Protein AF-A0A520AIM3-F1 (afdb_monomer_lite)

pLDDT: mean 90.01, std 10.65, range [50.16, 97.81]

Sequence (79 aa):
MSVLDLAIFLRIHRSGRGTSAGEVAQTISHWFQCDIDPHEVEQAFPRMADKGWLVRRETGMRATIMGRKHGRSHLRGIV

Foldseek 3Di:
DDPLLLQLLVVQAPPVWADALVRSQVVVCVVVVHHDDSVVSVVVVVVCVVVVQWDADPSHIHGDPVVVVVSCVVCVPVD

Secondary structure (DSSP, 8-state):
--HHHHHHHHHHHHHSS-B-HHHHHHHHHHHHTS---HHHHHHHHHHHHHTTSEEEETTEEEE-HHHHHHHHHH-TT--

Radius of gyration: 11.49 Å; chains: 1; bounding box: 27×23×27 Å

Structure (mmCIF, N/CA/C/O backbone):
data_AF-A0A520AIM3-F1
#
_entry.id   AF-A0A520AIM3-F1
#
loop_
_atom_site.group_PDB
_atom_site.id
_atom_site.type_symbol
_atom_site.label_atom_id
_atom_site.label_alt_id
_atom_site.label_comp_id
_atom_site.label_asym_id
_atom_site.label_entity_id
_atom_site.label_seq_id
_atom_site.pdbx_PDB_ins_code
_atom_site.Cartn_x
_atom_site.Cartn_y
_atom_site.Cartn_z
_atom_site.occupancy
_atom_site.B_iso_or_equiv
_atom_site.auth_seq_id
_atom_site.auth_comp_id
_atom_site.auth_asym_id
_atom_site.auth_atom_id
_atom_site.pdbx_PDB_model_num
ATOM 1 N N . MET A 1 1 ? -2.000 -13.774 -4.374 1.00 71.88 1 MET A N 1
ATOM 2 C CA . MET A 1 1 ? -2.357 -12.461 -3.799 1.00 71.88 1 MET A CA 1
ATOM 3 C C . MET A 1 1 ? -3.535 -12.714 -2.882 1.00 71.88 1 MET A C 1
ATOM 5 O O . MET A 1 1 ? -4.468 -13.359 -3.347 1.00 71.88 1 MET A O 1
ATOM 9 N N . SER A 1 2 ? -3.456 -12.343 -1.602 1.00 88.12 2 SER A N 1
ATOM 10 C CA . SER A 1 2 ? -4.597 -12.489 -0.684 1.00 88.12 2 SER A CA 1
ATOM 11 C C . SER A 1 2 ? -5.673 -11.430 -0.974 1.00 88.12 2 SER A C 1
ATOM 13 O O . SER A 1 2 ? -5.424 -10.477 -1.718 1.00 88.12 2 SER A O 1
ATOM 15 N N . VAL A 1 3 ? -6.867 -11.576 -0.387 1.00 89.12 3 VAL A N 1
ATOM 16 C CA . VAL A 1 3 ? -7.922 -10.546 -0.467 1.00 89.12 3 VAL A CA 1
ATOM 17 C C . VAL A 1 3 ? -7.444 -9.231 0.157 1.00 89.12 3 VAL A C 1
ATOM 19 O O . VAL A 1 3 ? -7.650 -8.168 -0.428 1.00 89.12 3 VAL A O 1
ATOM 22 N N . LEU A 1 4 ? -6.728 -9.306 1.285 1.00 90.62 4 LEU A N 1
ATOM 23 C CA . LEU A 1 4 ? -6.138 -8.143 1.945 1.00 90.62 4 LEU A CA 1
ATOM 24 C C . LEU A 1 4 ? -5.082 -7.463 1.060 1.00 90.62 4 LEU A C 1
ATOM 26 O O . LEU A 1 4 ? -5.144 -6.252 0.861 1.00 90.62 4 LEU A O 1
ATOM 30 N N . ASP A 1 5 ? -4.174 -8.234 0.447 1.00 91.75 5 ASP A N 1
ATOM 31 C CA . ASP A 1 5 ? -3.173 -7.701 -0.490 1.00 91.75 5 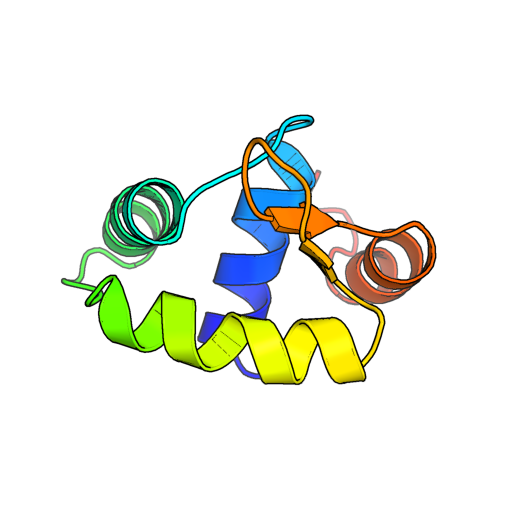ASP A CA 1
ATOM 32 C C . ASP A 1 5 ? -3.849 -6.979 -1.665 1.00 91.75 5 ASP A C 1
ATOM 34 O O . ASP A 1 5 ? -3.417 -5.904 -2.083 1.00 91.75 5 ASP A O 1
ATOM 38 N N . LEU A 1 6 ? -4.918 -7.570 -2.213 1.00 90.62 6 LEU A N 1
ATOM 39 C CA . LEU A 1 6 ? -5.664 -6.983 -3.320 1.00 90.62 6 LEU A CA 1
ATOM 40 C C . LEU A 1 6 ? -6.340 -5.675 -2.899 1.00 90.62 6 LEU A C 1
ATOM 42 O O . LEU A 1 6 ? -6.259 -4.700 -3.642 1.00 90.62 6 LEU A O 1
ATOM 46 N N . ALA A 1 7 ? -6.968 -5.628 -1.724 1.00 93.62 7 ALA A N 1
ATOM 47 C CA . ALA A 1 7 ? -7.619 -4.427 -1.211 1.00 93.62 7 ALA A CA 1
ATOM 48 C C . ALA A 1 7 ? -6.618 -3.292 -0.947 1.00 93.62 7 ALA A C 1
ATOM 50 O O . ALA A 1 7 ? -6.841 -2.157 -1.378 1.00 93.62 7 ALA A O 1
ATOM 51 N N . ILE A 1 8 ? -5.475 -3.611 -0.331 1.00 95.06 8 ILE A N 1
ATOM 52 C CA . ILE A 1 8 ? -4.360 -2.675 -0.139 1.00 95.06 8 ILE A CA 1
ATOM 53 C C . ILE A 1 8 ? -3.895 -2.135 -1.494 1.00 95.06 8 ILE A C 1
ATOM 55 O O . ILE A 1 8 ? -3.811 -0.918 -1.696 1.00 95.06 8 ILE A O 1
ATOM 59 N N . PHE A 1 9 ? -3.638 -3.029 -2.454 1.00 93.75 9 PHE A N 1
ATOM 60 C CA . PHE A 1 9 ? -3.200 -2.638 -3.789 1.00 93.75 9 PHE A CA 1
ATOM 61 C C . PHE A 1 9 ? -4.228 -1.737 -4.477 1.00 93.75 9 PHE A C 1
ATOM 63 O O . PHE A 1 9 ? -3.864 -0.696 -5.020 1.00 93.75 9 PHE A O 1
ATOM 70 N N . LEU A 1 10 ? -5.506 -2.110 -4.432 1.00 92.50 10 LEU A N 1
ATOM 71 C CA . LEU A 1 10 ? -6.622 -1.371 -5.014 1.00 92.50 10 LEU A CA 1
ATOM 72 C C . LEU A 1 10 ? -6.720 0.048 -4.469 1.00 92.50 10 LEU A C 1
ATOM 74 O O . LEU A 1 10 ? -6.832 1.011 -5.236 1.00 92.50 10 LEU A O 1
ATOM 78 N N . ARG A 1 11 ? -6.632 0.193 -3.146 1.00 94.56 11 ARG A N 1
ATOM 79 C CA . ARG A 1 11 ? -6.717 1.497 -2.497 1.00 94.56 11 ARG A CA 1
ATOM 80 C C . ARG A 1 11 ? -5.574 2.425 -2.911 1.00 94.56 11 ARG A C 1
ATOM 82 O O . ARG A 1 11 ? -5.810 3.612 -3.161 1.00 94.56 11 ARG A O 1
ATOM 89 N N . ILE A 1 12 ? -4.357 1.898 -3.025 1.00 95.06 12 ILE A N 1
ATOM 90 C CA . ILE A 1 12 ? -3.181 2.656 -3.481 1.00 95.06 12 ILE A CA 1
ATOM 91 C C . ILE A 1 12 ? -3.260 2.935 -4.988 1.00 95.06 12 ILE A C 1
ATOM 93 O O . ILE A 1 12 ? -2.920 4.024 -5.452 1.00 95.06 12 ILE A O 1
ATOM 97 N N . HIS A 1 13 ? -3.741 1.971 -5.772 1.00 91.44 13 HIS A N 1
ATOM 98 C CA . HIS A 1 13 ? -3.901 2.088 -7.218 1.00 91.44 13 HIS A CA 1
ATOM 99 C C . HIS A 1 13 ? -4.798 3.272 -7.603 1.00 91.44 13 HIS A C 1
ATOM 101 O O . HIS A 1 13 ? -4.446 4.018 -8.529 1.00 91.44 13 HIS A O 1
ATOM 107 N N . ARG A 1 14 ? -5.919 3.443 -6.881 1.00 89.88 14 ARG A N 1
ATOM 108 C CA . ARG A 1 14 ? -6.934 4.485 -7.114 1.00 89.88 14 ARG A CA 1
ATOM 109 C C . ARG A 1 14 ? -6.534 5.877 -6.616 1.00 89.88 14 ARG A C 1
ATOM 111 O O . ARG A 1 14 ? -7.073 6.851 -7.122 1.00 89.88 14 ARG A O 1
ATOM 118 N N . SER A 1 15 ? -5.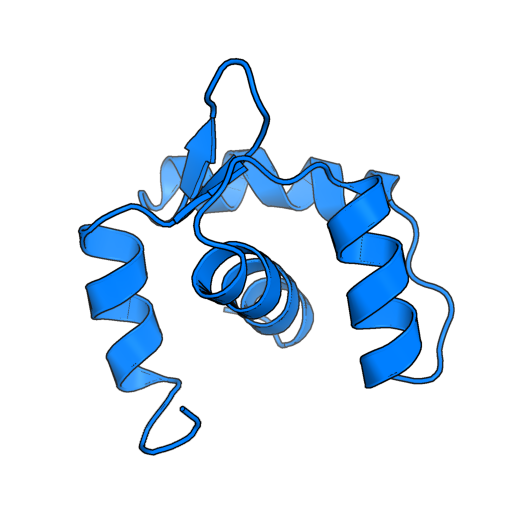610 6.007 -5.658 1.00 90.69 15 SER A N 1
ATOM 119 C CA . SER A 1 15 ? -5.354 7.309 -5.011 1.00 90.69 15 SER A CA 1
ATOM 120 C C . SER A 1 15 ? -4.642 8.327 -5.910 1.00 90.69 15 SER A C 1
ATOM 122 O O . SER A 1 15 ? -4.734 9.526 -5.674 1.00 90.69 15 SER A O 1
ATOM 124 N N . GLY A 1 16 ? -3.878 7.867 -6.908 1.00 83.81 16 GLY A N 1
ATOM 125 C CA . GLY A 1 16 ? -3.063 8.737 -7.765 1.00 83.81 16 GLY A CA 1
ATOM 126 C C . GLY A 1 16 ? -1.894 9.447 -7.055 1.00 83.81 16 GLY A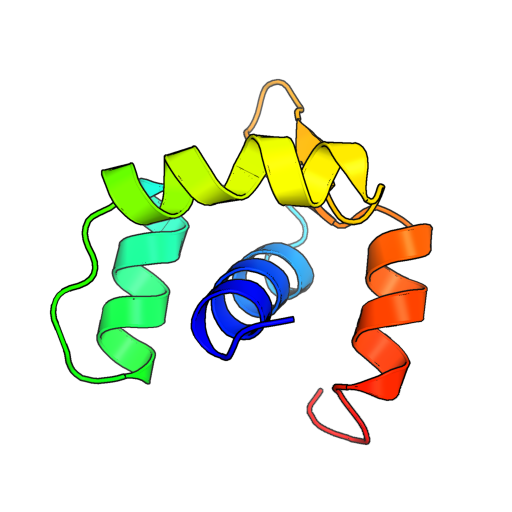 C 1
ATOM 127 O O . GLY A 1 16 ? -1.061 10.054 -7.734 1.00 83.81 16 GLY A O 1
ATOM 128 N N . ARG A 1 17 ? -1.766 9.321 -5.726 1.00 91.94 17 ARG A N 1
ATOM 129 C CA . ARG A 1 17 ? -0.746 9.961 -4.879 1.00 91.94 17 ARG A CA 1
ATOM 130 C C . ARG A 1 17 ? -0.050 8.961 -3.948 1.00 91.94 17 ARG A C 1
ATOM 132 O O . ARG A 1 17 ? -0.416 7.790 -3.885 1.00 91.94 17 ARG A O 1
ATOM 139 N N . GLY A 1 18 ? 0.994 9.410 -3.252 1.00 94.38 18 GLY A N 1
ATOM 140 C CA . GLY A 1 18 ? 1.549 8.634 -2.143 1.00 94.38 18 GLY A CA 1
ATOM 141 C C . GLY A 1 18 ? 0.483 8.427 -1.065 1.00 94.38 18 GLY A C 1
ATOM 142 O O . GLY A 1 18 ? -0.302 9.339 -0.788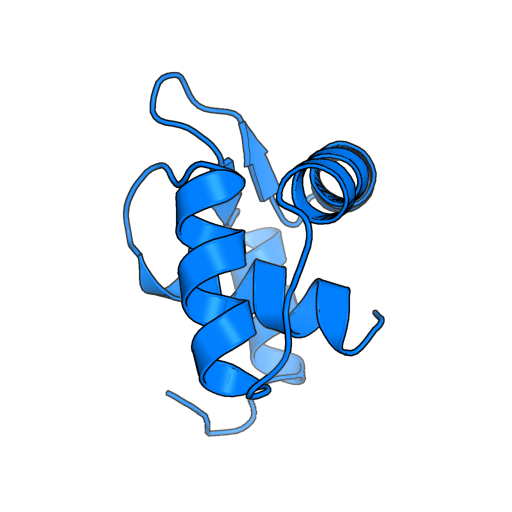 1.00 94.38 18 GLY A O 1
ATOM 143 N N . THR A 1 19 ? 0.393 7.200 -0.552 1.00 96.75 19 THR A N 1
ATOM 144 C CA . THR A 1 19 ? -0.627 6.800 0.428 1.00 96.75 19 THR A CA 1
ATOM 145 C C . THR A 1 19 ? 0.040 6.102 1.612 1.00 96.75 19 THR A C 1
ATOM 147 O O . THR A 1 19 ? 0.942 5.281 1.407 1.00 96.75 19 THR A O 1
ATOM 150 N N . SER A 1 20 ? -0.372 6.437 2.835 1.00 97.00 20 SER A N 1
ATOM 151 C CA . SER A 1 20 ? 0.156 5.833 4.067 1.00 97.00 20 SER A CA 1
ATOM 152 C C . SER A 1 20 ? -0.582 4.544 4.449 1.00 97.00 20 SER A C 1
ATOM 154 O O . SER A 1 20 ? -1.676 4.273 3.951 1.00 97.00 20 SER A O 1
ATOM 156 N N . ALA A 1 21 ? -0.001 3.745 5.351 1.00 97.06 21 ALA A N 1
ATOM 157 C CA . ALA A 1 21 ? -0.655 2.543 5.874 1.00 97.06 21 ALA A CA 1
ATOM 158 C C . ALA A 1 21 ? -1.961 2.872 6.613 1.00 97.06 21 ALA A C 1
ATOM 160 O O . ALA A 1 21 ? -2.963 2.204 6.386 1.00 97.06 21 ALA A O 1
ATOM 161 N N . GLY A 1 22 ? -1.983 3.948 7.409 1.00 97.44 22 GLY A N 1
ATOM 162 C CA . GLY A 1 22 ? -3.186 4.399 8.115 1.00 97.44 22 GLY A CA 1
ATOM 163 C C . GLY A 1 22 ? -4.321 4.813 7.175 1.00 97.44 22 GLY A C 1
ATOM 164 O O . GLY A 1 22 ? -5.457 4.390 7.361 1.00 97.44 22 GLY A O 1
ATOM 165 N N . GLU A 1 23 ? -4.018 5.569 6.112 1.00 96.69 23 GLU A N 1
ATOM 166 C CA . GLU A 1 23 ? -5.021 5.944 5.101 1.00 96.69 23 GLU A CA 1
ATOM 167 C C . GLU A 1 23 ? -5.588 4.720 4.366 1.00 96.69 23 GLU A C 1
ATOM 169 O O . GLU A 1 23 ? -6.772 4.681 4.010 1.00 96.69 23 GLU A O 1
ATOM 174 N N . VAL A 1 24 ? -4.732 3.726 4.102 1.00 97.31 24 VAL A N 1
ATOM 175 C CA . VAL A 1 24 ? -5.151 2.466 3.489 1.00 97.31 24 VAL A CA 1
ATOM 176 C C . VAL A 1 24 ? -6.047 1.698 4.450 1.00 97.31 24 VAL A C 1
ATOM 178 O O . VAL A 1 24 ? -7.178 1.419 4.061 1.00 97.31 24 VAL A O 1
ATOM 181 N N . ALA A 1 25 ? -5.578 1.435 5.676 1.00 97.81 25 ALA A N 1
ATOM 182 C CA . ALA A 1 25 ? -6.294 0.723 6.733 1.00 97.81 25 ALA A CA 1
ATOM 183 C C . ALA A 1 25 ? -7.688 1.309 6.956 1.00 97.81 25 ALA A C 1
ATOM 185 O O . ALA A 1 25 ? -8.669 0.601 6.784 1.00 97.81 25 ALA A O 1
ATOM 186 N N . GLN A 1 26 ? -7.799 2.624 7.166 1.00 97.56 26 GLN A N 1
ATOM 187 C CA . GLN A 1 26 ? -9.089 3.299 7.329 1.00 97.56 26 GLN A CA 1
ATOM 188 C C . GLN A 1 26 ? -10.060 3.007 6.174 1.00 97.56 26 GLN A C 1
ATOM 190 O O . GLN A 1 26 ? -11.250 2.777 6.388 1.00 97.56 26 GLN A O 1
ATOM 195 N N . THR A 1 27 ? -9.561 3.013 4.936 1.00 96.88 27 THR A N 1
ATOM 196 C CA . THR A 1 27 ? -10.419 2.800 3.768 1.00 96.88 27 THR A CA 1
ATOM 197 C C . THR A 1 27 ? -10.840 1.339 3.630 1.00 96.88 27 THR A C 1
ATOM 199 O O . THR A 1 27 ? -12.001 1.063 3.344 1.00 96.88 27 THR A O 1
ATOM 202 N N . ILE A 1 28 ? -9.912 0.400 3.825 1.00 96.12 28 ILE A N 1
ATOM 203 C CA . ILE A 1 28 ? -10.216 -1.029 3.704 1.00 96.12 28 ILE A CA 1
ATOM 204 C C . ILE A 1 28 ? -11.065 -1.524 4.880 1.00 96.12 28 ILE A C 1
ATOM 206 O O . ILE A 1 28 ? -11.962 -2.326 4.644 1.00 96.12 28 ILE A O 1
ATOM 210 N N . SER A 1 29 ? -10.886 -0.981 6.089 1.00 97.06 29 SER A N 1
ATOM 211 C CA . SER A 1 29 ? -11.775 -1.232 7.229 1.00 97.06 29 SER A CA 1
ATOM 212 C C . SER A 1 29 ? -13.220 -0.884 6.880 1.00 97.06 29 SER A C 1
ATOM 214 O O . SER A 1 29 ? -14.141 -1.660 7.123 1.00 97.06 29 SER A O 1
ATOM 216 N N . HIS A 1 30 ? -13.426 0.253 6.205 1.00 96.62 30 HIS A N 1
ATOM 217 C CA . HIS A 1 30 ? -14.747 0.640 5.718 1.00 96.62 30 HIS A CA 1
ATOM 218 C C . HIS A 1 30 ? -15.271 -0.289 4.609 1.00 96.62 30 HIS A C 1
ATOM 220 O O . HIS A 1 30 ? -16.454 -0.618 4.596 1.00 96.62 30 HIS A O 1
ATOM 226 N N . TRP A 1 31 ? -14.421 -0.746 3.685 1.00 94.69 31 TRP A N 1
ATOM 227 C CA . TRP A 1 31 ? -14.844 -1.682 2.634 1.00 94.69 31 TRP A CA 1
ATOM 228 C C . TRP A 1 31 ? -15.282 -3.040 3.184 1.00 94.69 31 TRP A C 1
ATOM 230 O O . TRP A 1 31 ? -16.255 -3.604 2.691 1.00 94.69 31 TRP A O 1
ATOM 240 N N . PHE A 1 32 ? -14.573 -3.556 4.188 1.00 94.19 32 PHE A N 1
ATOM 241 C CA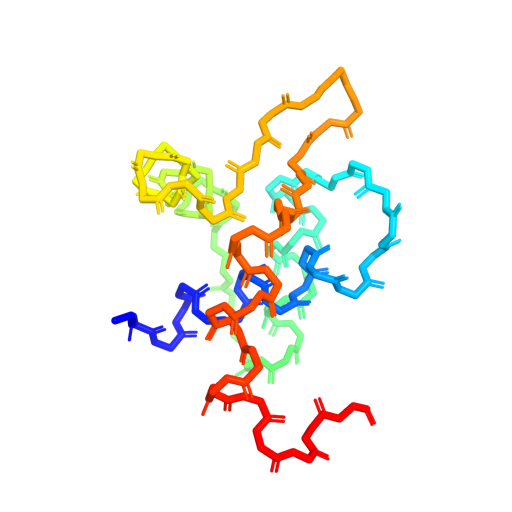 . PHE A 1 32 ? -14.838 -4.872 4.770 1.00 94.19 32 PHE A CA 1
ATOM 242 C C . PHE A 1 32 ? -15.753 -4.841 5.997 1.00 94.19 32 PHE A C 1
ATOM 244 O O . PHE A 1 32 ? -16.153 -5.905 6.459 1.00 94.19 32 PHE A O 1
ATOM 251 N N . GLN A 1 33 ? -16.109 -3.652 6.497 1.00 96.06 33 GLN A N 1
ATOM 252 C CA . GLN A 1 33 ? -16.889 -3.471 7.727 1.00 96.06 33 GLN A CA 1
ATOM 253 C C . GLN A 1 33 ? -16.243 -4.185 8.931 1.00 96.06 33 GLN A C 1
ATOM 255 O O . GLN A 1 33 ? -16.927 -4.794 9.752 1.00 96.06 33 GLN A O 1
ATOM 260 N N . CYS A 1 34 ? -14.911 -4.125 9.021 1.00 94.94 34 CYS A N 1
ATOM 261 C CA . CYS A 1 34 ? -14.130 -4.681 10.125 1.00 94.94 34 CYS A CA 1
ATOM 262 C C . CYS A 1 34 ? -12.909 -3.811 10.437 1.00 94.94 34 CYS A C 1
ATOM 264 O O . CYS A 1 34 ? -12.468 -3.030 9.596 1.00 94.94 34 CYS A O 1
ATOM 266 N N . ASP A 1 35 ? -12.356 -3.956 11.638 1.00 95.12 35 ASP A N 1
ATOM 267 C CA . ASP A 1 35 ? -11.146 -3.238 12.024 1.00 95.12 35 ASP A CA 1
ATOM 268 C C . ASP A 1 35 ? -9.914 -3.881 11.383 1.00 95.12 35 ASP A C 1
ATOM 270 O O . ASP A 1 35 ? -9.615 -5.053 11.609 1.00 95.12 35 ASP A O 1
ATOM 274 N N . ILE A 1 36 ? -9.194 -3.094 10.582 1.00 95.31 36 ILE A N 1
ATOM 275 C CA . ILE A 1 36 ? -7.893 -3.458 10.025 1.00 95.31 36 ILE A CA 1
ATOM 276 C C . ILE A 1 36 ? -6.804 -2.636 10.708 1.00 95.31 36 ILE A C 1
ATOM 278 O O . ILE A 1 36 ? -6.828 -1.403 10.668 1.00 95.31 36 ILE A O 1
ATOM 282 N N . ASP A 1 37 ? -5.826 -3.325 11.294 1.00 95.69 37 ASP A N 1
ATOM 283 C CA . ASP A 1 37 ? -4.669 -2.695 11.922 1.00 95.69 37 ASP A CA 1
ATOM 284 C C . ASP A 1 37 ? -3.744 -2.075 10.848 1.00 95.69 37 ASP A C 1
ATOM 286 O O . ASP A 1 37 ? -3.263 -2.778 9.948 1.00 95.69 37 ASP A O 1
ATOM 290 N N . PRO A 1 38 ? -3.442 -0.762 10.916 1.00 96.75 38 PRO A N 1
ATOM 291 C CA . PRO A 1 38 ? -2.443 -0.131 10.058 1.00 96.75 38 PRO A CA 1
ATOM 292 C C . PRO A 1 38 ? -1.076 -0.824 10.064 1.00 96.75 38 PRO A C 1
ATOM 294 O O . PRO A 1 38 ? -0.379 -0.786 9.048 1.00 96.75 38 PRO A O 1
ATOM 297 N N . HIS A 1 39 ? -0.687 -1.469 11.166 1.00 96.31 39 HIS A N 1
ATOM 298 C CA . HIS A 1 39 ? 0.575 -2.192 11.251 1.00 96.31 39 HIS A CA 1
ATOM 299 C C . HIS A 1 39 ? 0.601 -3.417 10.325 1.00 96.31 39 HIS A C 1
ATOM 301 O O . HIS A 1 39 ? 1.596 -3.642 9.633 1.00 96.31 39 HIS A O 1
ATOM 307 N N . GLU A 1 40 ? -0.503 -4.162 10.215 1.00 93.56 40 GLU A N 1
ATOM 308 C CA . GLU A 1 40 ? -0.619 -5.289 9.277 1.00 93.56 40 GLU A CA 1
ATOM 309 C C . GLU A 1 40 ? -0.497 -4.831 7.818 1.00 93.56 40 GLU A C 1
ATOM 311 O O . GLU A 1 40 ? 0.155 -5.480 6.992 1.00 93.56 40 GLU A O 1
ATOM 316 N N . VAL A 1 41 ? -1.076 -3.669 7.500 1.00 96.56 41 VAL A N 1
ATOM 317 C CA . VAL A 1 41 ? -0.949 -3.044 6.177 1.00 96.56 41 VAL A CA 1
ATOM 318 C C . VAL A 1 41 ? 0.501 -2.657 5.894 1.00 96.56 41 VAL A C 1
ATOM 320 O O . VAL A 1 41 ? 1.011 -2.913 4.800 1.00 96.56 41 VAL A O 1
ATOM 323 N N . GLU A 1 42 ? 1.187 -2.062 6.869 1.00 96.25 42 GLU A N 1
ATOM 324 C CA . GLU A 1 42 ? 2.585 -1.666 6.722 1.00 96.25 42 GLU A CA 1
ATOM 325 C C . GLU A 1 42 ? 3.506 -2.874 6.504 1.00 96.25 42 GLU A C 1
ATOM 327 O O . GLU A 1 42 ? 4.363 -2.840 5.617 1.00 96.25 42 GLU A O 1
ATOM 332 N N . GLN A 1 43 ? 3.270 -3.979 7.216 1.00 95.38 43 GLN A N 1
ATOM 333 C CA . GLN A 1 43 ? 3.993 -5.240 7.027 1.00 95.38 43 GLN A CA 1
ATOM 334 C C . GLN A 1 43 ? 3.784 -5.861 5.634 1.00 95.38 43 GLN A C 1
ATOM 336 O O . GLN A 1 43 ? 4.636 -6.612 5.148 1.00 95.38 43 GLN A O 1
ATOM 341 N N . ALA A 1 44 ? 2.674 -5.558 4.953 1.00 94.69 44 ALA A N 1
ATOM 342 C CA . ALA A 1 44 ? 2.443 -6.022 3.588 1.00 94.69 44 ALA A CA 1
ATOM 343 C C . ALA A 1 44 ? 3.277 -5.252 2.547 1.00 94.69 44 ALA A C 1
ATOM 345 O O . ALA A 1 44 ? 3.608 -5.809 1.494 1.00 94.69 44 ALA A O 1
ATOM 346 N N . PHE A 1 45 ? 3.656 -3.998 2.823 1.00 95.56 45 PHE A N 1
ATOM 347 C CA . PHE A 1 45 ? 4.322 -3.135 1.843 1.00 95.56 45 PHE A CA 1
ATOM 348 C C . PHE A 1 45 ? 5.659 -3.672 1.321 1.00 95.56 45 PHE A C 1
ATOM 350 O O . PHE A 1 45 ? 5.806 -3.669 0.096 1.00 95.56 45 PHE A O 1
ATOM 357 N N . PRO A 1 46 ? 6.608 -4.153 2.155 1.00 95.12 46 PRO A N 1
ATOM 358 C CA . PRO A 1 46 ? 7.866 -4.707 1.658 1.00 95.12 46 PRO A CA 1
ATOM 359 C C . PRO A 1 46 ? 7.629 -5.852 0.672 1.00 95.12 46 PRO A C 1
ATOM 361 O O . PRO A 1 46 ? 8.082 -5.788 -0.463 1.00 95.12 46 PRO A O 1
ATOM 364 N N . ARG A 1 47 ? 6.767 -6.816 1.026 1.00 93.44 47 ARG A N 1
ATOM 365 C CA . ARG A 1 47 ? 6.454 -7.967 0.159 1.00 93.44 47 ARG A CA 1
ATOM 366 C C . ARG A 1 47 ? 5.860 -7.553 -1.189 1.00 93.44 47 ARG A C 1
ATOM 368 O O . ARG A 1 47 ? 6.099 -8.202 -2.205 1.00 93.44 47 ARG A O 1
ATOM 375 N N . MET A 1 48 ? 5.034 -6.507 -1.214 1.00 94.31 48 MET A N 1
ATOM 376 C CA . MET A 1 48 ? 4.441 -5.986 -2.452 1.00 94.31 48 MET A CA 1
ATOM 377 C C . MET A 1 48 ? 5.433 -5.144 -3.263 1.00 94.31 48 MET A C 1
ATOM 379 O O . MET A 1 48 ? 5.332 -5.100 -4.492 1.00 94.31 48 MET A O 1
ATOM 383 N N . ALA A 1 49 ? 6.383 -4.485 -2.598 1.00 95.25 49 ALA A N 1
ATOM 384 C CA . ALA A 1 49 ? 7.486 -3.784 -3.240 1.00 95.25 49 ALA A CA 1
ATOM 385 C C . ALA A 1 49 ? 8.485 -4.766 -3.870 1.00 95.25 49 ALA A C 1
ATOM 387 O O . ALA A 1 49 ? 8.849 -4.575 -5.028 1.00 95.25 49 ALA A O 1
ATOM 388 N N . ASP A 1 50 ? 8.816 -5.863 -3.184 1.00 94.56 50 ASP A N 1
ATOM 389 C CA . ASP A 1 50 ? 9.691 -6.932 -3.689 1.00 94.56 50 ASP A CA 1
ATOM 390 C C . ASP A 1 50 ? 9.110 -7.599 -4.942 1.00 94.56 50 ASP A C 1
ATOM 392 O O . ASP A 1 50 ? 9.818 -7.916 -5.893 1.00 94.56 50 ASP A O 1
ATOM 396 N N . LYS A 1 51 ? 7.779 -7.739 -4.997 1.00 91.62 51 LYS A N 1
ATOM 397 C CA . LYS A 1 51 ? 7.048 -8.201 -6.193 1.00 91.62 51 LYS A CA 1
ATOM 398 C C . LYS A 1 51 ? 6.955 -7.144 -7.301 1.00 91.62 51 LYS A C 1
ATOM 400 O O . LYS A 1 51 ? 6.356 -7.390 -8.349 1.00 91.62 51 LYS A O 1
ATOM 405 N N . GLY A 1 52 ? 7.483 -5.945 -7.068 1.00 93.94 52 GLY A N 1
ATOM 406 C CA . GLY A 1 52 ? 7.455 -4.821 -7.993 1.00 93.94 52 GLY A CA 1
ATOM 407 C C . GLY A 1 52 ? 6.074 -4.198 -8.181 1.00 93.94 52 GLY A C 1
ATOM 408 O O . GLY A 1 52 ? 5.875 -3.482 -9.161 1.00 93.94 52 GLY A O 1
ATOM 409 N N . TRP A 1 53 ? 5.098 -4.458 -7.305 1.00 93.69 53 TRP A N 1
ATOM 410 C CA . TRP A 1 53 ? 3.733 -3.926 -7.433 1.00 93.69 53 TRP A CA 1
ATOM 411 C C . TRP A 1 53 ? 3.609 -2.509 -6.888 1.00 93.69 53 TRP A C 1
ATOM 413 O O . TRP A 1 53 ? 2.900 -1.675 -7.462 1.00 93.69 53 TRP A O 1
ATOM 423 N N . LEU A 1 54 ? 4.313 -2.241 -5.791 1.00 95.62 54 LEU A N 1
ATOM 424 C CA . LEU A 1 54 ? 4.359 -0.945 -5.134 1.00 95.62 54 LEU A CA 1
ATOM 425 C C . LEU A 1 54 ? 5.780 -0.380 -5.147 1.00 95.62 54 LEU A C 1
ATOM 427 O O . LEU A 1 54 ? 6.759 -1.103 -5.282 1.00 95.62 54 LEU A O 1
ATOM 431 N N . VAL A 1 55 ? 5.882 0.934 -4.997 1.00 96.38 55 VAL A N 1
ATOM 432 C CA . VAL A 1 55 ? 7.142 1.645 -4.780 1.00 96.38 55 VAL A CA 1
ATOM 433 C C . VAL A 1 55 ? 6.941 2.676 -3.679 1.00 96.38 55 VAL A C 1
ATOM 435 O O . VAL A 1 55 ? 5.912 3.360 -3.648 1.00 96.38 55 VAL A O 1
ATOM 438 N N . ARG A 1 56 ? 7.917 2.791 -2.775 1.00 95.75 56 ARG A N 1
ATOM 439 C CA . ARG A 1 56 ? 7.931 3.838 -1.752 1.00 95.75 56 ARG A CA 1
ATOM 440 C C . ARG A 1 56 ? 8.404 5.155 -2.362 1.00 95.75 56 ARG A C 1
ATOM 442 O O . ARG A 1 56 ? 9.373 5.190 -3.116 1.00 95.75 56 ARG A O 1
ATOM 449 N N . ARG A 1 57 ? 7.692 6.233 -2.057 1.00 93.94 57 ARG A N 1
ATOM 450 C CA . ARG A 1 57 ? 8.050 7.622 -2.367 1.00 93.94 57 ARG A CA 1
ATOM 451 C C . ARG A 1 57 ? 8.033 8.429 -1.072 1.00 93.94 57 ARG A C 1
ATOM 453 O O . ARG A 1 57 ? 7.507 7.958 -0.068 1.00 93.94 57 ARG A O 1
ATOM 460 N N . GLU A 1 58 ? 8.536 9.656 -1.125 1.00 91.19 58 GLU A N 1
ATOM 461 C CA . GLU A 1 58 ? 8.513 10.596 0.008 1.00 91.19 58 GLU A CA 1
ATOM 462 C C . GLU A 1 58 ? 7.099 10.781 0.581 1.00 91.19 58 GLU A C 1
ATOM 464 O O . GLU A 1 58 ? 6.911 10.828 1.788 1.00 91.19 58 GLU A O 1
ATOM 469 N N . THR A 1 59 ? 6.083 10.786 -0.287 1.00 90.56 59 THR A N 1
ATOM 470 C CA . THR A 1 59 ? 4.669 10.958 0.088 1.00 90.56 59 THR A CA 1
ATOM 471 C C . THR A 1 59 ? 3.952 9.657 0.477 1.00 90.56 59 THR A C 1
ATOM 473 O O . THR A 1 59 ? 2.745 9.673 0.700 1.00 90.56 59 THR A O 1
ATOM 476 N N . GLY A 1 60 ? 4.648 8.515 0.520 1.00 94.56 60 GLY A N 1
ATOM 477 C CA . GLY A 1 60 ? 4.079 7.199 0.841 1.00 94.56 60 GLY A CA 1
ATOM 478 C C . GLY A 1 60 ? 4.141 6.192 -0.312 1.00 94.56 60 GLY A C 1
ATOM 479 O O . GLY A 1 60 ? 4.937 6.321 -1.245 1.00 94.56 60 GLY A O 1
ATOM 480 N N . MET A 1 61 ? 3.303 5.154 -0.257 1.00 97.06 61 MET A N 1
ATOM 481 C CA . MET A 1 61 ? 3.309 4.073 -1.248 1.00 97.06 61 MET A CA 1
ATOM 482 C C . MET A 1 61 ? 2.547 4.458 -2.519 1.00 97.06 61 MET A C 1
ATOM 484 O O . MET A 1 61 ? 1.485 5.081 -2.459 1.00 97.06 61 MET A O 1
ATOM 488 N N . ARG A 1 62 ? 3.071 4.051 -3.682 1.00 96.38 62 ARG A N 1
ATOM 489 C CA . ARG A 1 62 ? 2.421 4.206 -4.995 1.00 96.38 62 ARG A CA 1
ATOM 490 C C . ARG A 1 62 ? 2.440 2.902 -5.780 1.00 96.38 62 ARG A C 1
ATOM 492 O O . ARG A 1 62 ? 3.410 2.154 -5.718 1.00 96.38 62 ARG A O 1
ATOM 499 N N . ALA A 1 63 ? 1.413 2.675 -6.596 1.00 94.56 63 ALA A N 1
ATOM 500 C CA . ALA A 1 63 ? 1.397 1.565 -7.546 1.00 94.56 63 ALA A CA 1
ATOM 501 C C . ALA A 1 63 ? 2.371 1.816 -8.712 1.00 94.56 63 ALA A C 1
ATOM 503 O O . ALA A 1 63 ? 2.339 2.883 -9.337 1.00 94.56 63 ALA A O 1
ATOM 504 N N . THR A 1 64 ? 3.207 0.827 -9.030 1.00 94.62 64 THR A N 1
ATOM 505 C CA . THR A 1 64 ? 4.128 0.868 -10.179 1.00 94.62 64 THR A CA 1
ATOM 506 C C . THR A 1 64 ? 3.396 0.574 -11.492 1.00 94.62 64 THR A C 1
ATOM 508 O O . THR A 1 64 ? 2.254 0.111 -11.499 1.00 94.62 64 THR A O 1
ATOM 511 N N . ILE A 1 65 ? 4.060 0.775 -12.635 1.00 90.56 65 ILE A N 1
ATOM 512 C CA . ILE A 1 65 ? 3.520 0.363 -13.943 1.00 90.56 65 ILE 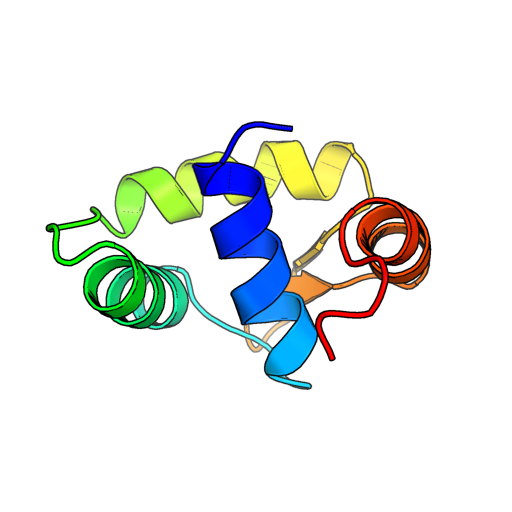A CA 1
ATOM 513 C C . ILE A 1 65 ? 3.301 -1.158 -13.989 1.00 90.56 65 ILE A C 1
ATOM 515 O O . ILE A 1 65 ? 2.262 -1.607 -14.476 1.00 90.56 65 ILE A O 1
ATOM 519 N N . MET A 1 66 ? 4.239 -1.950 -13.455 1.00 89.00 66 MET A N 1
ATOM 520 C CA . MET A 1 66 ? 4.098 -3.410 -13.380 1.00 89.00 66 MET A CA 1
ATOM 521 C C . MET A 1 66 ? 2.921 -3.814 -12.494 1.00 89.00 66 MET A C 1
ATOM 523 O O . MET A 1 66 ? 2.080 -4.599 -12.926 1.00 89.00 66 MET A O 1
ATOM 527 N N . GLY A 1 67 ? 2.790 -3.203 -11.315 1.00 87.62 67 GLY A N 1
ATOM 528 C CA . GLY A 1 67 ? 1.643 -3.390 -10.433 1.00 87.62 67 GLY A CA 1
ATOM 529 C C . GLY A 1 67 ? 0.332 -3.049 -11.131 1.00 87.62 67 GLY A C 1
ATOM 530 O O . GLY A 1 67 ? -0.609 -3.829 -11.081 1.00 87.62 67 GLY A O 1
ATOM 531 N N . ARG A 1 68 ? 0.256 -1.929 -11.863 1.00 87.25 68 ARG A N 1
ATOM 532 C CA . ARG A 1 68 ? -0.948 -1.551 -12.632 1.00 87.25 68 ARG A CA 1
ATOM 533 C C . ARG A 1 68 ? -1.296 -2.560 -13.729 1.00 87.25 68 ARG A C 1
ATOM 535 O O . ARG A 1 68 ? -2.477 -2.799 -13.970 1.00 87.25 68 ARG A O 1
ATOM 542 N N . LYS A 1 69 ? -0.301 -3.149 -14.400 1.00 85.38 69 LYS A N 1
ATOM 543 C CA . LYS A 1 69 ? -0.519 -4.233 -15.373 1.00 85.38 69 LYS A CA 1
ATOM 544 C C . LYS A 1 69 ? -1.010 -5.510 -14.682 1.00 85.38 69 LYS A C 1
ATOM 546 O O . LYS A 1 69 ? -1.974 -6.101 -15.151 1.00 85.38 69 LYS A O 1
ATOM 551 N N . HIS A 1 70 ? -0.409 -5.880 -13.551 1.00 81.38 70 HIS A N 1
ATOM 552 C CA . HIS A 1 70 ? -0.795 -7.053 -12.762 1.00 81.38 70 HIS A CA 1
ATOM 553 C C . HIS A 1 70 ? -2.192 -6.913 -12.134 1.00 81.38 70 HIS A C 1
ATOM 555 O O . HIS A 1 70 ? -2.994 -7.838 -12.159 1.00 81.38 70 HIS A O 1
ATOM 561 N N . GLY A 1 71 ? -2.536 -5.733 -11.617 1.00 75.19 71 GLY A N 1
ATOM 562 C CA . GLY A 1 71 ? -3.869 -5.446 -11.094 1.00 75.19 71 GLY A CA 1
ATOM 563 C C . GLY A 1 71 ? -4.943 -5.568 -12.171 1.00 75.19 71 GLY A C 1
ATOM 564 O O . GLY A 1 71 ? -6.003 -6.115 -11.908 1.00 75.19 71 GLY A O 1
ATOM 565 N N . ARG A 1 72 ? -4.658 -5.168 -13.417 1.00 73.25 72 ARG A N 1
ATOM 566 C CA . ARG A 1 72 ? -5.618 -5.248 -14.532 1.00 73.25 72 ARG A CA 1
ATOM 567 C C . ARG A 1 72 ? -6.199 -6.651 -14.756 1.00 73.25 72 ARG A C 1
ATOM 569 O O . ARG A 1 72 ? -7.367 -6.754 -15.110 1.00 73.25 72 ARG A O 1
ATOM 576 N N . SER A 1 73 ? -5.428 -7.719 -14.526 1.00 69.12 73 SER A N 1
ATOM 577 C CA . SER A 1 73 ? -5.930 -9.098 -14.656 1.00 69.12 73 SER A CA 1
ATOM 578 C C . SER A 1 73 ? -6.899 -9.495 -13.541 1.00 69.12 73 SER A C 1
ATOM 580 O O . SER A 1 73 ? -7.745 -10.359 -13.752 1.00 69.12 73 SER A O 1
ATOM 582 N N . HIS A 1 74 ? -6.780 -8.863 -12.373 1.00 68.31 74 HIS A N 1
ATOM 583 C CA . HIS A 1 74 ? -7.640 -9.079 -11.208 1.00 68.31 74 HIS A CA 1
ATOM 584 C C . HIS A 1 74 ? -8.851 -8.139 -11.208 1.00 68.31 74 HIS A C 1
ATOM 586 O O . HIS A 1 74 ? -9.894 -8.465 -10.658 1.00 68.31 74 HIS A O 1
ATOM 592 N N . LEU A 1 75 ? -8.727 -6.987 -11.867 1.00 66.38 75 LEU A N 1
ATOM 593 C CA . LEU A 1 75 ? -9.711 -5.909 -11.893 1.00 66.38 75 LEU A CA 1
ATOM 594 C C . LEU A 1 75 ? -10.604 -5.942 -13.134 1.00 66.38 75 LEU A C 1
ATOM 596 O O . LEU A 1 75 ? -10.987 -4.877 -13.595 1.00 66.38 75 LEU A O 1
ATOM 600 N N . ARG A 1 76 ? -10.909 -7.124 -13.695 1.00 59.31 76 ARG A N 1
ATOM 601 C CA . ARG A 1 76 ? -11.698 -7.338 -14.934 1.00 59.31 76 ARG A CA 1
ATOM 602 C C . ARG A 1 76 ? -13.018 -6.527 -14.987 1.00 59.31 76 ARG A C 1
ATOM 604 O O . ARG A 1 76 ? -14.089 -7.081 -14.787 1.00 59.31 76 ARG A O 1
ATOM 611 N N . GLY A 1 77 ? -12.951 -5.229 -15.281 1.00 54.19 77 GLY A N 1
ATOM 612 C CA . GLY A 1 77 ? -14.093 -4.309 -15.305 1.00 54.19 77 GLY A CA 1
ATOM 613 C C . GLY A 1 77 ? -14.431 -3.605 -13.982 1.00 54.19 77 GLY A C 1
ATOM 614 O O . GLY A 1 77 ? -15.376 -2.827 -13.968 1.00 54.19 77 GLY A O 1
ATOM 615 N N . ILE A 1 78 ? -13.679 -3.813 -12.894 1.00 56.69 78 ILE A N 1
ATOM 616 C CA . ILE A 1 78 ? -13.842 -3.020 -11.661 1.00 56.69 78 ILE A CA 1
ATOM 617 C C . ILE A 1 78 ? -12.978 -1.762 -11.805 1.00 56.69 78 ILE A C 1
ATOM 619 O O . ILE A 1 78 ? -11.836 -1.717 -11.338 1.00 56.69 78 ILE A O 1
ATOM 623 N N . VAL A 1 79 ? -13.501 -0.765 -12.521 1.00 50.16 79 VAL A N 1
ATOM 624 C CA . VAL A 1 79 ? -12.951 0.599 -12.585 1.00 50.16 79 VAL A CA 1
ATOM 625 C C . VAL A 1 79 ? -13.985 1.552 -12.016 1.00 50.16 79 VAL A C 1
ATOM 627 O O . VAL A 1 79 ? -15.098 1.582 -12.574 1.00 50.16 79 VAL A O 1
#